Protein AF-A0A5B0BQ24-F1 (afdb_monomer_lite)

Structure (mmCIF, N/CA/C/O backbone):
data_AF-A0A5B0BQ24-F1
#
_entry.id   AF-A0A5B0BQ24-F1
#
loop_
_atom_site.group_PDB
_atom_site.id
_atom_site.type_symbol
_atom_site.label_atom_id
_atom_site.label_alt_id
_atom_site.label_comp_id
_atom_site.label_asym_id
_atom_site.label_entity_id
_atom_site.label_seq_id
_atom_site.pdbx_PDB_ins_code
_atom_site.Cartn_x
_atom_site.Cartn_y
_atom_site.Cartn_z
_atom_site.occupancy
_atom_site.B_iso_or_equiv
_atom_site.auth_seq_id
_atom_site.auth_comp_id
_atom_site.auth_asym_id
_atom_site.auth_atom_id
_atom_site.pdbx_PDB_model_num
ATOM 1 N N . MET A 1 1 ? -37.126 8.642 22.929 1.00 37.88 1 MET A N 1
ATOM 2 C CA . MET A 1 1 ? -36.556 8.199 21.641 1.00 37.88 1 MET A CA 1
ATOM 3 C C . MET A 1 1 ? -35.131 8.712 21.628 1.00 37.88 1 MET A C 1
ATOM 5 O O . MET A 1 1 ? -34.945 9.919 21.590 1.00 37.88 1 MET A O 1
ATOM 9 N N . GLY A 1 2 ? -34.165 7.828 21.881 1.00 39.22 2 GLY A N 1
ATOM 10 C CA . GLY A 1 2 ? -32.752 8.197 21.948 1.00 39.22 2 GLY A CA 1
ATOM 11 C C . GLY A 1 2 ? -32.224 8.399 20.538 1.00 39.22 2 GLY A C 1
ATOM 12 O O . GLY A 1 2 ? -32.405 7.524 19.696 1.00 39.22 2 GLY A O 1
ATOM 13 N N . CYS A 1 3 ? -31.636 9.562 20.278 1.00 41.31 3 CYS A N 1
ATOM 14 C CA . CYS A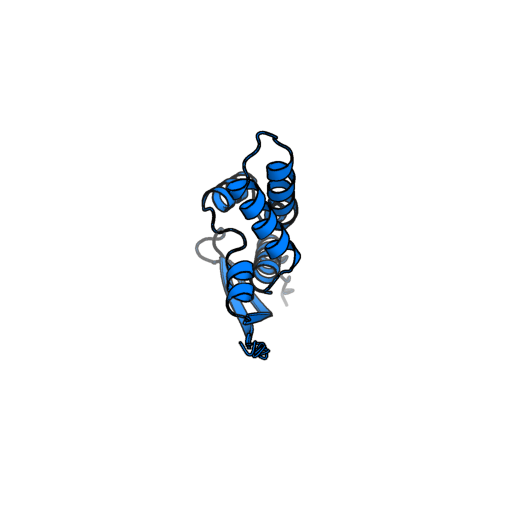 1 3 ? -30.909 9.820 19.049 1.00 41.31 3 CYS A CA 1
ATOM 15 C C . CYS A 1 3 ? -29.769 8.803 18.942 1.00 41.31 3 CYS A C 1
ATOM 17 O O . CYS A 1 3 ? -28.880 8.789 19.793 1.00 41.31 3 CYS A O 1
ATOM 19 N N . THR A 1 4 ? -29.809 7.953 17.918 1.00 47.97 4 THR A N 1
ATOM 20 C CA . THR A 1 4 ? -28.661 7.157 17.490 1.00 47.97 4 THR A CA 1
ATOM 21 C C . THR A 1 4 ? -27.622 8.146 16.981 1.00 47.97 4 THR A C 1
ATOM 23 O O . THR A 1 4 ? -27.706 8.631 15.857 1.00 47.97 4 THR A O 1
ATOM 26 N N . GLN A 1 5 ? -26.713 8.549 17.859 1.00 38.94 5 GLN A N 1
ATOM 27 C CA . GLN A 1 5 ? -25.536 9.299 17.469 1.00 38.94 5 GLN A CA 1
ATOM 28 C C . GLN A 1 5 ? -24.674 8.297 16.695 1.00 38.94 5 GLN A C 1
ATOM 30 O O . GLN A 1 5 ? -24.204 7.328 17.287 1.00 38.94 5 GLN A O 1
ATOM 35 N N . GLU A 1 6 ? -24.564 8.451 15.372 1.00 48.03 6 GLU A N 1
ATOM 36 C CA . GLU A 1 6 ? -23.534 7.743 14.610 1.00 48.03 6 GLU A CA 1
ATOM 37 C C . GLU A 1 6 ? -22.201 8.049 15.298 1.00 48.03 6 GLU A C 1
ATOM 39 O O . GLU A 1 6 ? -21.832 9.218 15.456 1.00 48.03 6 GLU A O 1
ATOM 44 N N . GLU A 1 7 ? -21.546 7.013 15.828 1.00 51.12 7 GLU A N 1
ATOM 45 C CA . GLU A 1 7 ? -20.239 7.176 16.453 1.00 51.12 7 GLU A CA 1
ATOM 46 C C . GLU A 1 7 ? -19.293 7.801 15.420 1.00 51.12 7 GLU A C 1
ATOM 48 O O . GLU A 1 7 ? -19.314 7.393 14.254 1.00 51.12 7 GLU A O 1
ATOM 53 N N . PRO A 1 8 ? -18.489 8.811 15.800 1.00 50.91 8 PRO A N 1
ATOM 54 C CA . PRO A 1 8 ? -17.530 9.404 14.883 1.00 50.91 8 PRO A CA 1
ATOM 55 C C . PRO A 1 8 ? -16.640 8.294 14.326 1.00 50.91 8 PRO A C 1
ATOM 57 O O . PRO A 1 8 ? -15.968 7.599 15.088 1.00 50.91 8 PRO A O 1
ATOM 60 N N . GLN A 1 9 ? -16.674 8.120 13.004 1.00 60.12 9 GLN A N 1
ATOM 61 C CA . GLN A 1 9 ? -15.897 7.109 12.298 1.00 60.12 9 GLN A CA 1
ATOM 62 C C . GLN A 1 9 ? -14.425 7.219 12.729 1.00 60.12 9 GLN A C 1
ATOM 64 O O . GLN A 1 9 ? -13.816 8.289 12.645 1.00 60.12 9 GLN A O 1
ATOM 69 N N . ASP A 1 10 ? -13.878 6.129 13.277 1.00 80.00 10 ASP A N 1
ATOM 70 C CA . ASP A 1 10 ? -12.512 6.096 13.801 1.00 80.00 10 ASP A CA 1
ATOM 71 C C . ASP A 1 10 ? -11.530 6.440 12.668 1.00 80.00 10 ASP A C 1
ATOM 73 O O . ASP A 1 10 ? -11.498 5.771 11.637 1.00 80.00 10 ASP A O 1
ATOM 77 N N . LYS A 1 11 ? -10.701 7.475 12.848 1.00 86.62 11 LYS A N 1
ATOM 78 C CA . LYS A 1 11 ? -9.695 7.896 11.853 1.00 86.62 11 LYS A CA 1
ATOM 79 C C . LYS A 1 11 ? -8.749 6.760 11.448 1.00 86.62 11 LYS A C 1
ATOM 81 O O . LYS A 1 11 ? -8.211 6.771 10.343 1.00 86.62 11 LYS A O 1
ATOM 86 N N . ASN A 1 12 ? -8.542 5.771 12.317 1.00 90.00 12 ASN A N 1
ATOM 87 C CA . ASN A 1 12 ? -7.759 4.586 11.991 1.00 90.00 12 ASN A CA 1
ATOM 88 C C . ASN A 1 12 ? -8.459 3.701 10.952 1.00 90.00 12 ASN A C 1
ATOM 90 O O . ASN A 1 12 ? -7.775 3.112 10.122 1.00 90.00 12 ASN A O 1
ATOM 94 N N . ILE A 1 13 ? -9.796 3.633 10.949 1.00 93.25 13 ILE A N 1
ATOM 95 C CA . ILE A 1 13 ? -10.561 2.905 9.926 1.00 93.25 13 ILE A CA 1
ATOM 96 C C . ILE A 1 13 ? -10.300 3.520 8.552 1.00 93.25 13 ILE A C 1
ATOM 98 O O . ILE A 1 13 ? -9.966 2.796 7.616 1.00 93.25 13 ILE A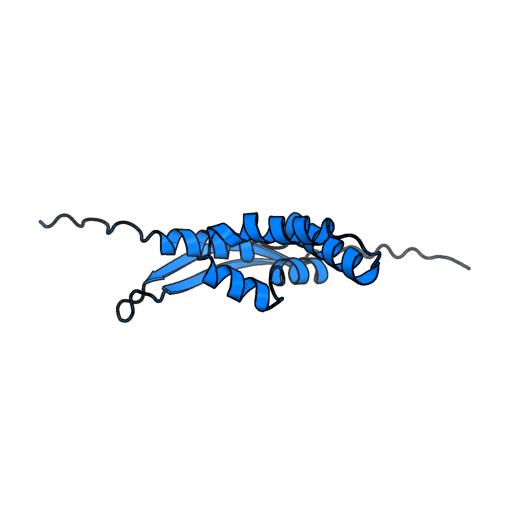 O 1
ATOM 102 N N . GLU A 1 14 ? -10.384 4.847 8.439 1.00 93.06 14 GLU A N 1
ATOM 103 C CA . GLU A 1 14 ? -10.116 5.555 7.182 1.00 93.06 14 GLU A CA 1
ATOM 104 C C . GLU A 1 14 ? -8.673 5.332 6.705 1.00 93.06 14 GLU A C 1
ATOM 106 O O . GLU A 1 14 ? -8.445 5.045 5.529 1.00 93.06 14 GLU A O 1
ATOM 111 N N . LEU A 1 15 ? -7.699 5.392 7.621 1.00 94.38 15 LEU A N 1
ATOM 112 C CA . LEU A 1 15 ? -6.291 5.125 7.313 1.00 94.38 15 LEU A CA 1
ATOM 113 C C . LEU A 1 15 ? -6.061 3.684 6.841 1.00 94.38 15 LEU A C 1
ATOM 115 O O . LEU A 1 15 ? -5.365 3.476 5.848 1.00 94.38 15 LEU A O 1
ATOM 119 N N . ILE A 1 16 ? -6.666 2.693 7.506 1.00 95.00 16 ILE A N 1
ATOM 120 C CA . ILE A 1 16 ? -6.586 1.279 7.111 1.00 95.00 16 ILE A CA 1
ATOM 121 C C . ILE A 1 16 ? -7.212 1.080 5.728 1.00 95.00 16 ILE A C 1
ATOM 123 O O . ILE A 1 16 ? -6.610 0.433 4.872 1.00 95.00 16 ILE A O 1
ATOM 127 N N . GLN A 1 17 ? -8.391 1.656 5.479 1.00 96.19 17 GLN A N 1
ATOM 128 C CA . GLN A 1 17 ? -9.054 1.580 4.177 1.00 96.19 17 GLN A CA 1
ATOM 129 C C . GLN A 1 17 ? -8.204 2.216 3.073 1.00 96.19 17 GLN A C 1
ATOM 131 O O . GLN A 1 17 ? -8.058 1.623 2.005 1.00 96.19 17 GLN A O 1
ATOM 136 N N . ALA A 1 18 ? -7.618 3.389 3.322 1.00 95.62 18 ALA A N 1
ATOM 137 C CA . ALA A 1 18 ? -6.759 4.068 2.360 1.00 95.62 18 ALA A CA 1
ATOM 138 C C . ALA A 1 18 ? -5.491 3.255 2.052 1.00 95.62 18 ALA A C 1
ATOM 140 O O . ALA A 1 18 ? -5.184 3.034 0.879 1.00 95.62 18 ALA A O 1
ATOM 141 N N . PHE A 1 19 ? -4.819 2.733 3.084 1.00 94.88 19 PHE A N 1
ATOM 142 C CA . PHE A 1 19 ? -3.644 1.877 2.930 1.00 94.88 19 PHE A CA 1
ATOM 143 C C . PHE A 1 19 ? -3.959 0.608 2.131 1.00 94.88 19 PHE A C 1
ATOM 145 O O . PHE A 1 19 ? -3.303 0.331 1.130 1.00 94.88 19 PHE A O 1
ATOM 152 N N . LEU A 1 20 ? -4.996 -0.140 2.524 1.00 96.06 20 LEU A N 1
ATOM 153 C CA . LEU A 1 20 ? -5.397 -1.369 1.834 1.00 96.06 20 LEU A CA 1
ATOM 154 C C . LEU A 1 20 ? -5.820 -1.089 0.390 1.00 96.06 20 LEU A C 1
ATOM 156 O O . LEU A 1 20 ? -5.518 -1.875 -0.503 1.00 96.06 20 LEU A O 1
ATOM 160 N N . LYS A 1 21 ? -6.496 0.037 0.135 1.00 95.88 21 LYS A N 1
ATOM 161 C CA . LYS A 1 21 ? -6.870 0.437 -1.221 1.00 95.88 21 LYS A CA 1
ATOM 162 C C . LYS A 1 21 ? -5.641 0.750 -2.068 1.00 95.88 21 LYS A C 1
ATOM 164 O O . LYS A 1 21 ? -5.629 0.376 -3.234 1.00 95.88 21 LYS A O 1
ATOM 169 N N . TYR A 1 22 ? -4.639 1.428 -1.522 1.00 94.25 22 TYR A N 1
ATOM 170 C CA . TYR A 1 22 ? -3.391 1.682 -2.235 1.00 94.25 22 TYR A CA 1
ATOM 171 C C . TYR A 1 22 ? -2.655 0.367 -2.537 1.00 94.25 22 TYR A C 1
ATOM 173 O O . TYR A 1 22 ? -2.401 0.061 -3.699 1.00 94.25 22 TYR A O 1
ATOM 181 N N . GLU A 1 23 ? -2.421 -0.450 -1.509 1.00 93.50 23 GLU A N 1
ATOM 182 C CA . GLU A 1 23 ? -1.592 -1.658 -1.590 1.00 93.50 23 GLU A CA 1
ATOM 183 C C . GLU A 1 23 ? -2.215 -2.761 -2.465 1.00 93.50 23 GLU A C 1
ATOM 185 O O . GLU A 1 23 ? -1.510 -3.485 -3.164 1.00 93.50 23 GLU A O 1
ATOM 190 N N . LEU A 1 24 ? -3.547 -2.902 -2.446 1.00 95.38 24 LEU A N 1
ATOM 191 C CA . LEU A 1 24 ? -4.258 -3.994 -3.124 1.00 95.38 24 LEU A CA 1
ATOM 192 C C . LEU A 1 24 ? -4.821 -3.603 -4.499 1.00 95.38 24 LEU A C 1
ATOM 194 O O . LEU A 1 24 ? -5.354 -4.465 -5.202 1.00 95.38 24 LEU A O 1
ATOM 198 N N . ASN A 1 25 ? -4.701 -2.339 -4.918 1.00 96.19 25 ASN A N 1
ATOM 199 C CA . ASN A 1 25 ? -4.925 -1.932 -6.308 1.00 96.19 25 ASN A CA 1
ATOM 200 C C . ASN A 1 25 ? -3.609 -2.046 -7.078 1.00 96.19 25 ASN A C 1
ATOM 202 O O . ASN A 1 25 ? -2.765 -1.150 -7.049 1.00 96.19 25 ASN A O 1
ATOM 206 N N . THR A 1 26 ? -3.422 -3.168 -7.766 1.00 96.19 26 THR A N 1
ATOM 207 C CA . THR A 1 26 ? -2.146 -3.517 -8.394 1.00 96.19 26 THR A CA 1
ATOM 208 C C . THR A 1 26 ? -2.328 -3.854 -9.875 1.00 96.19 26 THR A C 1
ATOM 210 O O . THR A 1 26 ? -3.421 -4.256 -10.275 1.00 96.19 26 THR A O 1
ATOM 213 N N . PRO A 1 27 ? -1.294 -3.708 -10.719 1.00 96.00 27 PRO A N 1
ATOM 214 C CA . PRO A 1 27 ? 0.006 -3.099 -10.440 1.00 96.00 27 PRO A CA 1
ATOM 215 C C . PRO A 1 27 ? -0.072 -1.567 -10.326 1.00 96.00 27 PRO A C 1
ATOM 217 O O . PRO A 1 27 ? -0.860 -0.928 -11.021 1.00 96.00 27 PRO A O 1
ATOM 220 N N . ASN A 1 28 ? 0.791 -0.970 -9.496 1.00 95.00 28 ASN A N 1
ATOM 221 C CA . ASN A 1 28 ? 1.027 0.476 -9.481 1.00 95.00 28 ASN A CA 1
ATOM 222 C C . ASN A 1 28 ? 2.322 0.769 -10.254 1.00 95.00 28 ASN A C 1
ATOM 224 O O . ASN A 1 28 ? 3.380 0.241 -9.918 1.00 95.00 28 ASN A O 1
ATOM 228 N N . LYS A 1 29 ? 2.233 1.592 -11.307 1.00 92.88 29 LYS A N 1
ATOM 229 C CA . LYS A 1 29 ? 3.370 1.884 -12.195 1.00 92.88 29 LYS A CA 1
ATOM 230 C C . LYS A 1 29 ? 4.508 2.615 -11.488 1.00 92.88 29 LYS A C 1
ATOM 232 O O . LYS A 1 29 ? 5.659 2.297 -11.753 1.00 92.88 29 LYS A O 1
ATOM 237 N N . GLU A 1 30 ? 4.189 3.553 -10.603 1.00 92.25 30 GLU A N 1
ATOM 238 C CA . GLU A 1 30 ? 5.190 4.314 -9.852 1.00 92.25 30 GLU A CA 1
ATOM 239 C C . GLU A 1 30 ? 5.920 3.405 -8.858 1.00 92.25 30 GLU A C 1
ATOM 241 O O . GLU A 1 30 ? 7.137 3.477 -8.749 1.00 92.25 30 GLU A O 1
ATOM 246 N N . ALA A 1 31 ? 5.201 2.475 -8.216 1.00 92.00 31 ALA A N 1
ATOM 247 C CA . ALA A 1 31 ? 5.799 1.479 -7.326 1.00 92.00 31 ALA A CA 1
ATOM 248 C C . ALA A 1 31 ? 6.782 0.569 -8.076 1.00 92.00 31 ALA A C 1
ATOM 250 O O . ALA A 1 31 ? 7.880 0.292 -7.602 1.00 92.00 31 ALA A O 1
ATOM 251 N N . ILE A 1 32 ? 6.397 0.121 -9.272 1.00 92.06 32 ILE A N 1
ATOM 252 C CA . ILE A 1 32 ? 7.249 -0.723 -10.121 1.00 92.06 32 ILE A CA 1
ATOM 253 C C . ILE A 1 32 ? 8.477 0.045 -10.593 1.00 92.06 32 ILE A C 1
ATOM 255 O O . ILE A 1 32 ? 9.576 -0.500 -10.579 1.00 92.06 32 ILE A O 1
ATOM 259 N N . GLN A 1 33 ? 8.298 1.301 -11.001 1.00 90.44 33 GLN A N 1
ATOM 260 C CA . GLN A 1 33 ? 9.399 2.156 -11.417 1.00 90.44 33 GLN A CA 1
ATOM 261 C C . GLN A 1 33 ? 10.391 2.362 -10.267 1.00 90.44 33 GLN A C 1
ATOM 263 O O . GLN A 1 33 ? 11.565 2.049 -10.437 1.00 90.44 33 GLN A O 1
ATOM 268 N N . ALA A 1 34 ? 9.911 2.763 -9.086 1.00 88.75 34 ALA A N 1
ATOM 269 C CA . ALA A 1 34 ? 10.750 2.961 -7.906 1.00 88.75 34 ALA A CA 1
ATOM 270 C C . ALA A 1 34 ? 11.544 1.693 -7.542 1.00 88.75 34 ALA A C 1
ATOM 272 O O . ALA A 1 34 ? 12.732 1.771 -7.231 1.00 88.75 34 ALA A O 1
ATOM 273 N N . GLN A 1 35 ? 10.914 0.515 -7.624 1.00 87.38 35 GLN A N 1
ATOM 274 C CA . GLN A 1 35 ? 11.588 -0.759 -7.372 1.00 87.38 35 GLN A CA 1
ATOM 275 C C . GLN A 1 35 ? 12.655 -1.085 -8.429 1.00 87.38 35 GLN A C 1
ATOM 277 O O . GLN A 1 35 ? 13.756 -1.503 -8.071 1.00 87.38 35 GLN A O 1
ATOM 282 N N . ASN A 1 36 ? 12.333 -0.944 -9.717 1.00 86.12 36 ASN A N 1
ATOM 283 C CA . ASN A 1 36 ? 13.260 -1.256 -10.807 1.00 86.12 36 ASN A CA 1
ATOM 284 C C . ASN A 1 36 ? 14.496 -0.361 -10.747 1.00 86.12 36 ASN A C 1
ATOM 286 O O . ASN A 1 36 ? 15.614 -0.859 -10.806 1.00 86.12 36 ASN A O 1
ATOM 290 N N . GLU A 1 37 ? 14.296 0.941 -10.560 1.00 84.19 37 GLU A N 1
ATOM 291 C CA . GLU A 1 37 ? 15.398 1.890 -10.453 1.00 84.19 37 GLU A CA 1
ATOM 292 C C . GLU A 1 37 ? 16.257 1.611 -9.197 1.00 84.19 37 GLU A C 1
ATOM 294 O O . GLU A 1 37 ? 17.484 1.709 -9.243 1.00 84.19 37 GLU A O 1
ATOM 299 N N . TRP A 1 38 ? 15.647 1.169 -8.085 1.00 84.19 38 TRP A N 1
ATOM 300 C CA . TRP A 1 38 ? 16.385 0.722 -6.893 1.00 84.19 38 TRP A CA 1
ATOM 301 C C . TRP A 1 38 ? 17.232 -0.526 -7.160 1.00 84.19 38 TRP A C 1
ATOM 303 O O . TRP A 1 38 ? 18.388 -0.580 -6.732 1.00 84.19 38 TRP A O 1
ATOM 313 N N . TYR A 1 39 ? 16.699 -1.506 -7.895 1.00 81.69 39 TYR A N 1
ATOM 314 C CA . TYR A 1 39 ? 17.467 -2.679 -8.317 1.00 81.69 39 TYR A CA 1
ATOM 315 C C . TYR A 1 39 ? 18.618 -2.303 -9.253 1.00 81.69 39 TYR A C 1
ATOM 317 O O . TYR A 1 39 ? 19.743 -2.730 -9.006 1.00 81.69 39 TYR A O 1
ATOM 325 N N . GLU A 1 40 ? 18.378 -1.465 -10.264 1.00 80.94 40 GLU A N 1
ATOM 326 C CA . GLU A 1 40 ? 19.421 -0.977 -11.177 1.00 80.94 40 GLU A CA 1
ATOM 327 C C . GLU A 1 40 ? 20.543 -0.251 -10.419 1.00 80.94 40 GLU A C 1
ATOM 329 O O . GLU A 1 40 ? 21.727 -0.458 -10.697 1.00 80.94 40 GLU A O 1
ATOM 334 N N . TRP A 1 41 ? 20.194 0.551 -9.407 1.00 76.94 41 TRP A N 1
ATOM 335 C CA . TRP A 1 41 ? 21.173 1.214 -8.546 1.00 76.94 41 TRP A CA 1
ATOM 336 C C . TRP A 1 41 ? 22.007 0.224 -7.716 1.00 76.94 41 TRP A C 1
ATOM 338 O O . TRP A 1 41 ? 23.223 0.403 -7.588 1.00 76.94 41 TRP A O 1
ATOM 348 N N . ILE A 1 42 ? 21.385 -0.829 -7.169 1.00 77.62 42 ILE A N 1
ATOM 349 C CA . ILE A 1 42 ? 22.098 -1.884 -6.430 1.00 77.62 42 ILE A CA 1
ATOM 350 C C . ILE A 1 42 ? 23.002 -2.697 -7.353 1.00 77.62 42 ILE A C 1
ATOM 352 O O . ILE A 1 42 ? 24.141 -2.973 -6.985 1.00 77.62 42 ILE A O 1
ATOM 356 N N . GLU A 1 43 ? 22.518 -3.096 -8.526 1.00 75.56 43 GLU A N 1
ATOM 357 C CA . GLU A 1 43 ? 23.274 -3.934 -9.460 1.00 75.56 43 GLU A CA 1
ATOM 358 C C . GLU A 1 43 ? 24.428 -3.166 -10.123 1.00 75.56 43 GLU A C 1
ATOM 360 O O . GLU A 1 43 ? 25.470 -3.749 -10.421 1.00 75.56 43 GLU A O 1
ATOM 365 N N . GLY A 1 44 ? 24.284 -1.850 -10.308 1.00 68.75 44 GLY A N 1
ATOM 366 C CA . GLY A 1 44 ? 25.258 -1.000 -10.994 1.00 68.75 44 GLY A CA 1
ATOM 367 C C . GLY A 1 44 ? 26.360 -0.357 -10.137 1.00 68.75 44 GLY A C 1
ATOM 368 O O . GLY A 1 44 ? 27.142 0.408 -10.695 1.00 68.75 44 GLY A O 1
ATOM 369 N N . GLN A 1 45 ? 26.425 -0.592 -8.816 1.00 62.66 45 GLN A N 1
ATOM 370 C CA . GLN A 1 45 ? 27.122 0.265 -7.829 1.00 62.66 45 GLN A CA 1
ATOM 371 C C . GLN A 1 45 ? 28.352 1.073 -8.322 1.00 62.66 45 GLN A C 1
ATOM 373 O O . GLN A 1 45 ? 29.487 0.594 -8.328 1.00 62.66 45 GLN A O 1
ATOM 378 N N . GLN A 1 46 ? 28.153 2.377 -8.558 1.00 50.19 46 GLN A N 1
ATOM 379 C CA . GLN A 1 46 ? 29.189 3.413 -8.435 1.00 50.19 46 GLN A CA 1
ATOM 380 C C . GLN A 1 46 ? 28.759 4.489 -7.417 1.00 50.19 46 GLN A C 1
ATOM 382 O O . GLN A 1 46 ? 28.181 5.519 -7.750 1.00 50.19 46 GLN A O 1
ATOM 387 N N . GLY A 1 47 ? 29.069 4.247 -6.140 1.00 47.06 47 GLY A N 1
ATOM 388 C CA . GLY A 1 47 ? 29.689 5.239 -5.245 1.00 47.06 47 GLY A CA 1
ATOM 389 C C . GLY A 1 47 ? 29.022 6.591 -4.949 1.00 47.06 47 GLY A C 1
ATOM 390 O O . GLY A 1 47 ? 29.702 7.448 -4.394 1.00 47.06 47 GLY A O 1
ATOM 391 N N . SER A 1 48 ? 27.744 6.823 -5.252 1.00 46.09 48 SER A N 1
ATOM 392 C CA . SER A 1 48 ? 27.111 8.126 -4.999 1.00 46.09 48 SER A CA 1
ATOM 393 C C . SER A 1 48 ? 25.760 7.962 -4.302 1.00 46.09 48 SER A C 1
ATOM 395 O O . SER A 1 48 ? 24.905 7.199 -4.737 1.00 46.09 48 SER A O 1
ATOM 397 N N . ILE A 1 49 ? 25.556 8.740 -3.238 1.00 51.28 49 ILE A N 1
ATOM 398 C CA . ILE A 1 49 ? 24.420 8.747 -2.302 1.00 51.28 49 ILE A CA 1
ATOM 399 C C . ILE A 1 49 ? 23.184 9.608 -2.766 1.00 51.28 49 ILE A C 1
ATOM 401 O O . ILE A 1 49 ? 22.536 10.209 -1.905 1.00 51.28 49 ILE A O 1
ATOM 405 N N . PRO A 1 50 ? 22.791 9.758 -4.063 1.00 53.66 50 PRO A N 1
ATOM 406 C CA . PRO A 1 50 ? 21.489 10.368 -4.395 1.00 53.66 50 PRO A CA 1
ATOM 407 C C . PRO A 1 50 ? 20.312 9.384 -4.469 1.00 53.66 50 PRO A C 1
ATOM 409 O O . PRO A 1 50 ? 19.262 9.685 -3.918 1.00 53.66 50 PRO A O 1
ATOM 412 N N . PHE A 1 51 ? 20.467 8.219 -5.110 1.00 55.28 51 PHE A N 1
ATOM 413 C CA . PHE A 1 51 ? 19.316 7.429 -5.578 1.00 55.28 51 PHE A CA 1
ATOM 414 C C . PHE A 1 51 ? 18.524 6.737 -4.455 1.00 55.28 51 PHE A C 1
ATOM 416 O O . PHE A 1 51 ? 17.296 6.686 -4.488 1.00 55.28 51 PHE A O 1
ATOM 423 N N . SER A 1 52 ? 19.200 6.296 -3.386 1.00 63.78 52 SER A N 1
ATOM 424 C CA . SER A 1 52 ? 18.501 5.770 -2.205 1.00 63.78 52 SER A CA 1
ATOM 425 C C . SER A 1 52 ? 17.507 6.788 -1.637 1.00 63.78 52 SER A C 1
ATOM 427 O O . SER A 1 52 ? 16.467 6.391 -1.134 1.00 63.78 52 SER A O 1
ATOM 429 N N . LYS A 1 53 ? 17.780 8.099 -1.766 1.00 71.56 53 LYS A N 1
ATOM 430 C CA . LYS A 1 53 ? 16.871 9.145 -1.282 1.00 71.56 53 LYS A CA 1
ATOM 431 C C . LYS A 1 53 ? 15.591 9.235 -2.100 1.00 71.56 53 LYS A C 1
ATOM 433 O O . LYS A 1 53 ? 14.581 9.608 -1.527 1.00 71.56 53 LYS A O 1
ATOM 438 N N . GLU A 1 54 ? 15.625 8.929 -3.394 1.00 81.88 54 GLU A N 1
ATOM 439 C CA . GLU A 1 54 ? 14.444 8.974 -4.267 1.00 81.88 54 GLU A CA 1
ATOM 440 C C . GLU A 1 54 ? 13.524 7.786 -3.979 1.00 81.88 54 GLU A C 1
ATOM 442 O O . GLU A 1 54 ? 12.329 7.976 -3.762 1.00 81.88 54 GLU A O 1
ATOM 447 N N . TYR A 1 55 ? 14.094 6.586 -3.837 1.00 86.19 55 TYR A N 1
ATOM 448 C CA . TYR A 1 55 ? 13.359 5.409 -3.371 1.00 86.19 55 TYR A CA 1
ATOM 449 C C . TYR A 1 55 ? 12.811 5.600 -1.946 1.00 86.19 55 TYR A C 1
ATOM 451 O O . TYR A 1 55 ? 11.623 5.398 -1.698 1.00 86.19 55 TYR A O 1
ATOM 459 N N . ASP A 1 56 ? 13.643 6.067 -1.010 1.00 88.12 56 ASP A N 1
ATOM 460 C CA . ASP A 1 56 ? 13.225 6.325 0.370 1.00 88.12 56 ASP A CA 1
ATOM 461 C C . ASP A 1 56 ? 12.152 7.423 0.447 1.00 88.12 56 ASP A C 1
ATOM 463 O O . ASP A 1 56 ? 11.232 7.314 1.261 1.00 88.12 56 ASP A O 1
ATOM 467 N N . ALA A 1 57 ? 12.244 8.464 -0.391 1.00 90.19 57 ALA A N 1
ATOM 468 C CA . ALA A 1 57 ? 11.229 9.509 -0.509 1.00 90.19 57 ALA A CA 1
ATOM 469 C C . ALA A 1 57 ? 9.925 8.947 -1.074 1.00 90.19 57 ALA A C 1
ATOM 471 O O . ALA A 1 57 ? 8.876 9.180 -0.482 1.00 90.19 57 ALA A O 1
ATOM 472 N N . TYR A 1 58 ? 9.983 8.131 -2.131 1.00 91.69 58 TYR A N 1
ATOM 473 C CA . TYR A 1 58 ? 8.804 7.460 -2.673 1.00 91.69 58 TYR A CA 1
ATOM 474 C C . TYR A 1 58 ? 8.089 6.638 -1.596 1.00 91.69 58 TYR A C 1
ATOM 476 O O . TYR A 1 58 ? 6.884 6.803 -1.384 1.00 91.69 58 TYR A O 1
ATOM 484 N N . LEU A 1 59 ? 8.830 5.795 -0.867 1.00 92.44 59 LEU A N 1
AT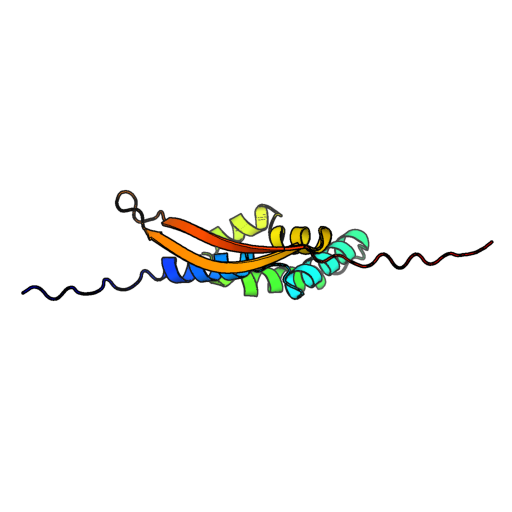OM 485 C CA . LEU A 1 59 ? 8.274 5.008 0.230 1.00 92.44 59 LEU A CA 1
ATOM 486 C C . LEU A 1 59 ? 7.716 5.907 1.337 1.00 92.44 59 LEU A C 1
ATOM 488 O O . LEU A 1 59 ? 6.636 5.643 1.868 1.00 92.44 59 LEU A O 1
ATOM 492 N N . LYS A 1 60 ? 8.419 6.986 1.688 1.00 93.62 60 LYS A N 1
ATOM 493 C CA . LYS A 1 60 ? 7.997 7.890 2.757 1.00 93.62 60 LYS A CA 1
ATOM 494 C C . LYS A 1 60 ? 6.724 8.646 2.393 1.00 93.62 60 LYS A C 1
ATOM 496 O O . LYS A 1 60 ? 5.853 8.763 3.251 1.00 93.62 60 LYS A O 1
ATOM 501 N N . ASP A 1 61 ? 6.606 9.112 1.161 1.00 94.31 61 ASP A N 1
ATOM 502 C CA . ASP A 1 61 ? 5.470 9.899 0.692 1.00 94.31 61 ASP A CA 1
ATOM 503 C C . ASP A 1 61 ? 4.235 9.020 0.477 1.00 94.31 61 ASP A C 1
ATOM 505 O O . ASP A 1 61 ? 3.126 9.418 0.833 1.00 94.31 61 ASP A O 1
ATOM 509 N N . ASN A 1 62 ? 4.423 7.793 -0.025 1.00 93.62 62 ASN A N 1
ATOM 510 C CA . ASN A 1 62 ? 3.313 6.888 -0.321 1.00 93.62 62 ASN A CA 1
ATOM 511 C C . ASN A 1 62 ? 2.876 6.044 0.876 1.00 93.62 62 ASN A C 1
ATOM 513 O O . ASN A 1 62 ? 1.686 5.812 1.034 1.00 93.62 62 ASN A O 1
ATOM 517 N N . TYR A 1 63 ? 3.796 5.594 1.734 1.00 93.25 63 TYR A N 1
ATOM 518 C CA . TYR A 1 63 ? 3.459 4.743 2.881 1.00 93.25 63 TYR A CA 1
ATOM 519 C C . TYR A 1 63 ? 3.485 5.494 4.207 1.00 93.25 63 TYR A C 1
ATOM 521 O O . TYR A 1 63 ? 2.713 5.176 5.108 1.00 93.25 63 TYR A O 1
ATOM 529 N N . GLY A 1 64 ? 4.350 6.498 4.356 1.00 94.00 64 GLY A N 1
ATOM 530 C CA . GLY A 1 64 ? 4.519 7.235 5.609 1.00 94.00 64 GLY A CA 1
ATOM 531 C C . GLY A 1 64 ? 3.230 7.805 6.215 1.00 94.00 64 GLY A C 1
ATOM 532 O O . GLY A 1 64 ? 3.101 7.711 7.435 1.00 94.00 64 GLY A O 1
ATOM 533 N N . PRO A 1 65 ? 2.269 8.341 5.436 1.00 94.94 65 PRO A N 1
ATOM 534 C CA . PRO A 1 65 ? 1.008 8.853 5.978 1.00 94.94 65 PRO A CA 1
ATOM 535 C C . PRO A 1 65 ? 0.138 7.807 6.691 1.00 94.94 65 PRO A C 1
ATOM 537 O O . PRO A 1 65 ? -0.685 8.178 7.525 1.00 94.94 65 PRO A O 1
ATOM 540 N N . TYR A 1 66 ? 0.316 6.514 6.399 1.00 93.62 66 TYR A N 1
ATOM 541 C CA . TYR A 1 66 ? -0.504 5.435 6.966 1.00 93.62 66 TYR A CA 1
ATOM 542 C C . TYR A 1 66 ? 0.044 4.854 8.271 1.00 93.62 66 TYR A C 1
ATOM 544 O O . TYR A 1 66 ? -0.630 4.060 8.926 1.00 93.62 66 TYR A O 1
ATOM 552 N N . PHE A 1 67 ? 1.265 5.220 8.664 1.00 91.75 67 PHE A N 1
ATOM 553 C CA . PHE A 1 67 ? 1.941 4.625 9.811 1.00 91.75 67 PHE A CA 1
ATOM 554 C C . PHE A 1 67 ? 2.492 5.694 10.754 1.00 91.75 67 PHE A C 1
ATOM 556 O O . PHE A 1 67 ? 2.932 6.767 10.348 1.00 91.75 67 PHE A O 1
ATOM 563 N N . SER A 1 68 ? 2.572 5.357 12.042 1.00 92.56 68 SER A N 1
ATOM 564 C CA . SER A 1 68 ? 3.456 6.083 12.955 1.00 92.56 68 SER A CA 1
ATOM 565 C C . SER A 1 68 ? 4.911 5.962 12.490 1.00 92.56 68 SER A C 1
ATOM 567 O O . SER A 1 68 ? 5.268 5.021 11.781 1.00 92.56 68 SER A O 1
ATOM 569 N N . GLU A 1 69 ? 5.794 6.862 12.927 1.00 94.12 69 GLU A N 1
ATOM 570 C CA . GLU A 1 69 ? 7.210 6.800 12.537 1.00 94.12 69 GLU A CA 1
ATOM 571 C C . GLU A 1 69 ? 7.851 5.441 12.879 1.00 94.12 69 GLU A C 1
ATOM 573 O O . GLU A 1 69 ? 8.590 4.870 12.075 1.00 94.12 69 GLU A O 1
ATOM 578 N N . SER A 1 70 ? 7.531 4.883 14.050 1.00 93.38 70 SER A N 1
ATOM 579 C CA . SER A 1 70 ? 8.016 3.563 14.465 1.00 93.38 70 SER A CA 1
ATOM 580 C C . SER A 1 70 ? 7.362 2.420 13.682 1.00 93.38 70 SER A C 1
ATOM 582 O O . SER A 1 70 ? 8.031 1.427 13.397 1.00 93.38 70 SER A O 1
ATOM 584 N N . GLY A 1 71 ? 6.088 2.555 13.301 1.00 91.19 71 GLY A N 1
ATOM 585 C CA . GLY A 1 71 ? 5.391 1.612 12.425 1.00 91.19 71 GLY A CA 1
ATOM 586 C C . GLY A 1 71 ? 5.998 1.582 11.023 1.00 91.19 71 GLY A C 1
ATOM 587 O O . GLY A 1 71 ? 6.323 0.509 10.522 1.00 91.19 71 GLY A O 1
ATOM 588 N N . TYR A 1 72 ? 6.256 2.755 10.446 1.00 92.69 72 TYR A N 1
ATOM 589 C CA . TYR A 1 72 ? 6.901 2.907 9.146 1.00 92.69 72 TYR A CA 1
ATOM 590 C C . TYR A 1 72 ? 8.305 2.292 9.141 1.00 92.69 72 TYR A C 1
ATOM 592 O O . TYR A 1 72 ? 8.614 1.477 8.278 1.00 92.69 72 TYR A O 1
ATOM 600 N N . LYS A 1 73 ? 9.132 2.586 10.157 1.00 91.75 73 LYS A N 1
ATOM 601 C CA . LYS A 1 73 ? 10.471 1.982 10.302 1.00 91.75 73 LYS A CA 1
ATOM 602 C C . LYS A 1 73 ? 10.422 0.450 10.350 1.00 91.75 73 LYS A C 1
ATOM 604 O O . LYS A 1 73 ? 11.271 -0.205 9.753 1.00 91.75 73 LYS A O 1
ATOM 609 N N . LYS A 1 74 ? 9.422 -0.126 11.029 1.00 90.62 74 LYS A N 1
ATOM 610 C CA . LYS A 1 74 ? 9.205 -1.584 11.070 1.00 90.62 74 LYS A CA 1
ATOM 611 C C . LYS A 1 74 ? 8.709 -2.157 9.743 1.00 90.62 74 LYS A C 1
ATOM 613 O O . LYS A 1 74 ? 8.987 -3.319 9.461 1.00 90.62 74 LYS A O 1
ATOM 618 N N . LEU A 1 75 ? 7.942 -1.391 8.968 1.00 88.31 75 LEU A N 1
ATOM 619 C CA . LEU A 1 75 ? 7.477 -1.804 7.646 1.00 88.31 75 LEU A CA 1
ATOM 620 C C . LEU A 1 75 ? 8.659 -1.904 6.678 1.00 88.31 75 LEU A C 1
ATOM 622 O O . LEU A 1 75 ? 8.903 -2.972 6.120 1.00 88.31 75 LEU A O 1
ATOM 626 N N . ILE A 1 76 ? 9.434 -0.824 6.541 1.00 89.06 76 ILE A N 1
ATOM 627 C CA . ILE A 1 76 ? 10.563 -0.771 5.601 1.00 89.06 76 ILE A CA 1
ATOM 628 C C . ILE A 1 76 ? 11.659 -1.785 5.956 1.00 89.06 76 ILE A C 1
ATOM 630 O O . ILE A 1 76 ? 12.270 -2.365 5.065 1.00 89.06 76 ILE A O 1
ATOM 634 N N . SER A 1 77 ? 11.860 -2.095 7.246 1.00 85.81 77 SER A N 1
ATOM 635 C CA . SER A 1 77 ? 12.872 -3.072 7.672 1.00 85.81 77 SER A CA 1
ATOM 636 C C . SER A 1 77 ? 12.567 -4.511 7.245 1.00 85.81 77 SER A C 1
ATOM 638 O O . SER A 1 77 ? 13.442 -5.366 7.340 1.00 85.81 77 SER A O 1
ATOM 640 N N . ARG A 1 78 ? 11.329 -4.814 6.826 1.00 81.50 78 ARG A N 1
ATOM 641 C CA . ARG A 1 78 ? 10.948 -6.153 6.344 1.00 81.50 78 ARG A CA 1
ATOM 642 C C . ARG A 1 78 ? 11.342 -6.401 4.891 1.00 81.50 78 ARG A C 1
ATOM 644 O O . ARG A 1 78 ? 11.274 -7.547 4.466 1.00 81.50 78 ARG A O 1
ATOM 651 N N . ASN A 1 79 ? 11.735 -5.363 4.149 1.00 72.19 79 ASN A N 1
ATOM 652 C CA . ASN A 1 79 ? 12.137 -5.446 2.742 1.00 72.19 79 ASN A CA 1
ATOM 653 C C . ASN A 1 79 ? 11.135 -6.204 1.839 1.00 72.19 79 ASN A C 1
ATOM 655 O O . ASN A 1 79 ? 11.521 -6.933 0.932 1.00 72.19 79 ASN A O 1
ATOM 659 N N . GLN A 1 80 ? 9.841 -6.068 2.135 1.00 78.81 80 GLN A N 1
ATOM 660 C CA . GLN A 1 80 ? 8.723 -6.651 1.373 1.00 78.81 80 GLN A CA 1
ATOM 661 C C . GLN A 1 80 ? 7.720 -5.579 0.930 1.00 78.81 80 GLN A C 1
ATOM 663 O O . GLN A 1 80 ? 6.603 -5.887 0.517 1.00 78.81 80 GLN A O 1
ATOM 668 N N . ILE A 1 81 ? 8.102 -4.308 1.056 1.00 85.56 81 ILE A N 1
ATOM 669 C CA . ILE A 1 81 ? 7.305 -3.189 0.566 1.00 85.56 81 ILE A CA 1
ATOM 670 C C . ILE A 1 81 ? 7.215 -3.278 -0.963 1.00 85.56 81 ILE A C 1
ATOM 672 O O . ILE A 1 81 ? 8.133 -3.790 -1.597 1.00 85.56 81 ILE A O 1
ATOM 676 N N . LEU A 1 82 ? 6.095 -2.847 -1.550 1.00 91.00 82 LEU A N 1
ATOM 677 C CA . LEU A 1 82 ? 5.807 -2.930 -2.993 1.00 91.00 82 LEU A CA 1
ATOM 678 C C . LEU A 1 82 ? 5.596 -4.352 -3.561 1.00 91.00 82 LEU A C 1
ATOM 680 O O . LEU A 1 82 ? 5.255 -4.485 -4.739 1.00 91.00 82 LEU A O 1
ATOM 684 N N . MET A 1 83 ? 5.731 -5.419 -2.760 1.00 90.50 83 MET A N 1
ATOM 685 C CA . MET A 1 83 ? 5.692 -6.813 -3.235 1.00 90.50 83 MET A CA 1
ATOM 686 C C . MET A 1 83 ? 4.422 -7.157 -4.027 1.00 90.50 83 MET A C 1
ATOM 688 O O . MET A 1 83 ? 4.510 -7.870 -5.029 1.00 90.50 83 MET A O 1
ATOM 692 N N . PHE A 1 84 ? 3.248 -6.654 -3.627 1.00 92.94 84 PHE A N 1
ATOM 693 C CA . PHE A 1 84 ? 2.013 -6.911 -4.374 1.00 92.94 84 PHE A CA 1
ATOM 694 C C . PHE A 1 84 ? 2.036 -6.267 -5.764 1.00 92.94 84 PHE A C 1
ATOM 696 O O . PHE A 1 84 ? 1.633 -6.907 -6.733 1.00 92.94 84 PHE A O 1
ATOM 703 N N . HIS A 1 85 ? 2.560 -5.044 -5.893 1.00 94.62 85 HIS A N 1
ATOM 704 C CA . HIS A 1 85 ? 2.684 -4.365 -7.184 1.00 94.62 85 HIS A CA 1
ATOM 705 C C . HIS A 1 85 ? 3.685 -5.067 -8.107 1.00 94.62 85 HIS A C 1
ATOM 707 O O . HIS A 1 85 ? 3.395 -5.248 -9.291 1.00 94.62 85 HIS A O 1
ATOM 713 N N . ILE A 1 86 ? 4.822 -5.502 -7.557 1.00 92.12 86 ILE A N 1
ATOM 714 C CA . ILE A 1 86 ? 5.873 -6.225 -8.288 1.00 92.12 86 ILE A CA 1
ATOM 715 C C . ILE A 1 86 ? 5.331 -7.561 -8.795 1.00 92.12 86 ILE A C 1
ATOM 717 O O . ILE A 1 86 ? 5.344 -7.821 -9.996 1.00 92.12 86 ILE A O 1
ATOM 721 N N . THR A 1 87 ? 4.756 -8.361 -7.895 1.00 92.31 87 THR A N 1
ATOM 722 C CA . THR A 1 87 ? 4.190 -9.675 -8.230 1.00 92.31 87 THR A CA 1
ATOM 723 C C . THR A 1 87 ? 3.083 -9.534 -9.275 1.00 92.31 87 THR A C 1
ATOM 725 O O . THR A 1 87 ? 3.034 -10.284 -10.247 1.00 92.31 87 THR A O 1
ATOM 728 N N . ALA A 1 88 ? 2.195 -8.548 -9.125 1.00 93.88 88 ALA A N 1
ATOM 729 C CA . ALA A 1 88 ? 1.137 -8.320 -10.100 1.00 93.88 88 ALA A CA 1
ATOM 730 C C . ALA A 1 88 ? 1.697 -8.009 -11.498 1.00 93.88 88 ALA A C 1
ATOM 732 O O . ALA A 1 88 ? 1.227 -8.562 -12.489 1.00 93.88 88 ALA A O 1
ATOM 733 N N . ASN A 1 89 ? 2.748 -7.191 -11.577 1.00 94.00 89 ASN A N 1
ATOM 734 C CA . ASN A 1 89 ? 3.413 -6.868 -12.836 1.00 94.00 89 ASN A CA 1
ATOM 735 C C . ASN A 1 89 ? 4.137 -8.065 -13.467 1.00 94.00 89 ASN A C 1
ATOM 737 O O . ASN A 1 89 ? 4.026 -8.272 -14.673 1.00 94.00 89 ASN A O 1
ATOM 741 N N . GLU A 1 90 ? 4.857 -8.855 -12.670 1.00 92.38 90 GLU A N 1
ATOM 742 C CA . GLU A 1 90 ? 5.605 -10.027 -13.146 1.00 92.38 90 GLU A CA 1
ATOM 743 C C . GLU A 1 90 ? 4.697 -11.106 -13.741 1.00 92.38 90 GLU A C 1
ATOM 745 O O . GLU A 1 90 ? 5.034 -11.715 -14.757 1.00 92.38 90 GLU A O 1
ATOM 750 N N . TYR A 1 91 ? 3.532 -11.328 -13.129 1.00 92.25 91 TYR A N 1
ATOM 751 C CA . TYR A 1 91 ? 2.590 -12.369 -13.546 1.00 92.25 91 TYR A CA 1
ATOM 752 C C . TYR A 1 91 ? 1.463 -11.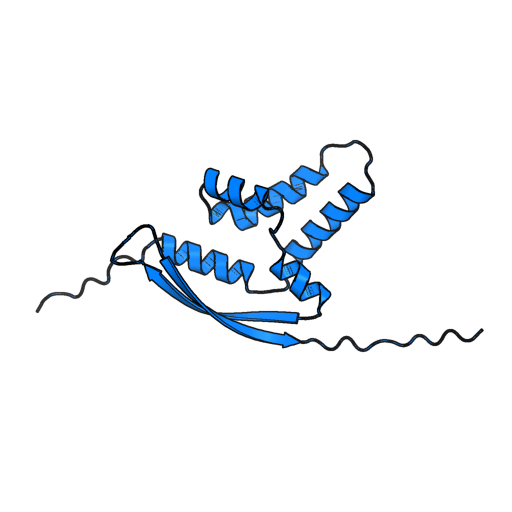858 -14.459 1.00 92.25 91 TYR A C 1
ATOM 754 O O . TYR A 1 91 ? 0.527 -12.606 -14.754 1.00 92.25 91 TYR A O 1
ATOM 762 N N . ASP A 1 92 ? 1.552 -10.609 -14.930 1.00 92.44 92 ASP A N 1
ATOM 763 C CA . ASP A 1 92 ? 0.532 -9.945 -15.754 1.00 92.44 92 ASP A CA 1
ATOM 764 C C . ASP A 1 92 ? -0.870 -9.980 -15.112 1.00 92.44 92 ASP A C 1
ATOM 766 O O . ASP A 1 92 ? -1.902 -10.154 -15.772 1.00 92.44 92 ASP A O 1
ATOM 770 N N . HIS A 1 93 ? -0.911 -9.836 -13.792 1.00 93.00 93 HIS A N 1
ATOM 771 C CA . HIS A 1 93 ? -2.124 -9.766 -12.994 1.00 93.00 93 HIS A CA 1
ATOM 772 C C . HIS A 1 93 ? -2.503 -8.311 -12.741 1.00 93.00 93 HIS A C 1
ATOM 774 O O . HIS A 1 93 ? -1.644 -7.466 -12.529 1.00 93.00 93 HIS A O 1
ATOM 780 N N . GLN A 1 94 ? -3.801 -8.029 -12.715 1.00 95.88 94 GLN A N 1
ATOM 781 C CA . GLN A 1 94 ? -4.353 -6.761 -12.263 1.00 95.88 94 GLN A CA 1
ATOM 782 C C . GLN A 1 94 ? -5.400 -7.035 -11.189 1.00 95.88 94 GLN A C 1
ATOM 784 O O . GLN A 1 94 ? -6.277 -7.883 -11.374 1.00 95.88 94 GLN A O 1
ATOM 789 N N . THR A 1 95 ? -5.320 -6.301 -10.085 1.00 95.75 95 THR A N 1
ATOM 790 C CA . THR A 1 95 ? -6.297 -6.326 -9.002 1.00 95.75 95 THR A CA 1
ATOM 791 C C . THR A 1 95 ? -6.969 -4.969 -8.861 1.00 95.75 95 THR A C 1
ATOM 793 O O . THR A 1 95 ? -6.355 -3.916 -9.043 1.00 95.75 95 THR A O 1
ATOM 796 N N . THR A 1 96 ? -8.259 -4.976 -8.548 1.00 96.75 96 THR A N 1
ATOM 797 C CA . THR A 1 96 ? -9.014 -3.765 -8.232 1.00 96.75 96 THR A CA 1
ATOM 798 C C . THR A 1 96 ? -9.850 -4.001 -6.989 1.00 96.75 96 THR A C 1
ATOM 800 O O . THR A 1 96 ? -10.615 -4.956 -6.913 1.00 96.75 96 THR A O 1
ATOM 803 N N . VAL A 1 97 ? -9.697 -3.131 -6.000 1.00 97.12 97 VAL A N 1
ATOM 804 C CA . VAL A 1 97 ? -10.466 -3.173 -4.762 1.00 97.12 97 VAL A CA 1
ATOM 805 C C . VAL A 1 97 ? -11.849 -2.590 -5.020 1.00 97.12 97 VAL A C 1
ATOM 807 O O . VAL A 1 97 ? -11.979 -1.397 -5.304 1.00 97.12 97 VAL A O 1
ATOM 810 N N . SER A 1 98 ? -12.880 -3.418 -4.885 1.00 95.94 98 SER A N 1
ATOM 811 C CA . SER A 1 98 ? -14.276 -2.999 -5.036 1.00 95.94 98 SER A CA 1
ATOM 812 C C . SER A 1 98 ? -14.880 -2.519 -3.716 1.00 95.94 98 SER A C 1
ATOM 814 O O . SER A 1 98 ? -15.673 -1.577 -3.706 1.00 95.94 98 SER A O 1
ATOM 816 N N . LYS A 1 99 ? -14.479 -3.125 -2.592 1.00 96.12 99 LYS A N 1
ATOM 817 C CA . LYS A 1 99 ? -14.974 -2.796 -1.248 1.00 96.12 99 LYS A CA 1
ATOM 818 C C . LYS A 1 99 ? -13.938 -3.145 -0.176 1.00 96.12 99 LYS A C 1
ATOM 820 O O . LYS A 1 99 ? -13.202 -4.119 -0.324 1.00 96.12 99 LYS A O 1
ATOM 825 N N . ILE A 1 100 ? -13.907 -2.374 0.912 1.00 97.69 100 ILE A N 1
ATOM 826 C CA . ILE A 1 100 ? -13.159 -2.701 2.134 1.00 97.69 100 ILE A CA 1
ATOM 827 C C . ILE A 1 100 ? -14.080 -2.486 3.333 1.00 97.69 100 ILE A C 1
ATOM 829 O O . ILE A 1 100 ? -14.492 -1.356 3.600 1.00 97.69 100 ILE A O 1
ATOM 833 N N . ASP A 1 101 ? -14.345 -3.560 4.066 1.00 96.12 101 ASP A N 1
ATOM 834 C CA . ASP A 1 101 ? -15.019 -3.515 5.362 1.00 96.12 101 ASP A CA 1
ATOM 835 C C . ASP A 1 101 ? -13.956 -3.522 6.465 1.00 96.12 101 ASP A C 1
ATOM 837 O O . ASP A 1 101 ? -13.036 -4.340 6.415 1.00 96.12 101 ASP A O 1
ATOM 841 N N . VAL A 1 102 ? -14.057 -2.615 7.441 1.00 95.44 102 VAL A N 1
ATOM 842 C CA . VAL A 1 102 ? -13.156 -2.552 8.603 1.00 95.44 102 VAL A CA 1
ATOM 843 C C . VAL A 1 102 ? -13.989 -2.413 9.866 1.00 95.44 102 VAL A C 1
ATOM 845 O O . VAL A 1 102 ? -14.865 -1.555 9.944 1.00 95.44 102 VAL A O 1
ATOM 848 N N . GLU A 1 103 ? -13.683 -3.234 10.862 1.00 93.31 103 GLU A N 1
ATOM 849 C CA . GLU A 1 103 ? -14.357 -3.253 12.154 1.00 93.31 103 GLU A CA 1
ATOM 850 C C . GLU A 1 103 ? -13.319 -3.197 13.276 1.00 93.31 103 GLU A C 1
ATOM 852 O O . GLU A 1 103 ? -12.378 -3.993 13.318 1.00 93.31 103 GLU A O 1
ATOM 857 N N . GLN A 1 104 ? -13.484 -2.257 14.204 1.00 92.56 104 GLN A N 1
ATOM 858 C CA . GLN A 1 104 ? -12.671 -2.206 15.415 1.00 92.56 104 GLN A CA 1
ATOM 859 C C . GLN A 1 104 ? -13.092 -3.326 16.372 1.00 92.56 104 GLN A C 1
ATOM 861 O O . GLN A 1 104 ? -14.279 -3.588 16.579 1.00 92.56 104 GLN A O 1
ATOM 866 N N . SER A 1 105 ? -12.113 -3.995 16.977 1.00 90.81 105 SER A N 1
ATOM 867 C CA . SER A 1 105 ? -12.370 -5.028 17.974 1.00 90.81 105 SER A CA 1
ATOM 868 C C . SER A 1 105 ? -12.986 -4.422 19.234 1.00 90.81 105 SER A C 1
ATOM 870 O O . SER A 1 105 ? -12.417 -3.517 19.845 1.00 90.81 105 SER A O 1
ATOM 872 N N . LYS A 1 106 ? -14.120 -4.983 19.668 1.00 88.88 106 LYS A N 1
ATOM 873 C CA . LYS A 1 106 ? -14.805 -4.585 20.909 1.00 88.88 106 LYS A CA 1
ATOM 874 C C . LYS A 1 106 ? -14.011 -4.960 22.163 1.00 88.88 106 LYS A C 1
ATOM 876 O O . LYS A 1 106 ? -14.066 -4.239 23.153 1.00 88.88 106 LYS A O 1
ATOM 881 N N . ASP A 1 107 ? -13.253 -6.055 22.103 1.00 92.12 107 ASP A N 1
ATOM 882 C CA . ASP A 1 107 ? -12.486 -6.579 23.241 1.00 92.12 107 ASP A CA 1
ATOM 883 C C . ASP A 1 107 ? -11.088 -5.957 23.345 1.00 92.12 107 ASP A C 1
ATOM 885 O O . ASP A 1 107 ? -10.447 -5.978 24.394 1.00 92.12 107 ASP A O 1
ATOM 889 N N . THR A 1 108 ? -10.562 -5.435 22.237 1.00 90.19 108 THR A N 1
ATOM 890 C CA . THR A 1 108 ? -9.223 -4.840 22.179 1.00 90.19 108 THR A CA 1
ATOM 891 C C . THR A 1 108 ? -9.249 -3.652 21.221 1.00 90.19 108 THR A C 1
ATOM 893 O O . THR A 1 108 ? -8.934 -3.831 20.048 1.00 90.19 108 THR A O 1
ATOM 896 N N . PRO A 1 109 ? -9.585 -2.435 21.692 1.00 83.44 109 PRO A N 1
ATOM 897 C CA . PRO A 1 109 ? -9.818 -1.268 20.829 1.00 83.44 109 PRO A CA 1
ATOM 898 C C . PRO A 1 109 ? -8.637 -0.864 19.928 1.00 83.44 109 PRO A C 1
ATOM 900 O O . PRO A 1 109 ? -8.802 -0.127 18.963 1.00 83.44 109 PRO A O 1
ATOM 903 N N . THR A 1 110 ? -7.426 -1.352 20.208 1.00 85.31 110 THR A N 1
ATOM 904 C CA . THR A 1 110 ? -6.250 -1.144 19.348 1.00 85.31 110 THR A CA 1
ATOM 905 C C . THR A 1 110 ? -6.206 -2.062 18.124 1.00 85.31 110 THR A C 1
ATOM 907 O O . THR A 1 110 ? -5.342 -1.881 17.268 1.00 85.31 110 THR A O 1
ATOM 910 N N . ASN A 1 111 ? -7.088 -3.059 18.045 1.00 89.94 111 ASN A N 1
ATOM 911 C CA . ASN A 1 111 ? -7.106 -4.066 16.991 1.00 89.94 111 ASN A CA 1
ATOM 912 C C . ASN A 1 111 ? -8.270 -3.823 16.033 1.00 89.94 111 ASN A C 1
ATOM 914 O O . ASN A 1 111 ? -9.374 -3.482 16.452 1.00 89.94 111 ASN A O 1
ATOM 918 N N . TYR A 1 112 ? -8.023 -4.088 14.753 1.00 92.88 112 TYR A N 1
ATOM 919 C CA . TYR A 1 112 ? -9.004 -3.949 13.684 1.00 92.88 112 TYR A CA 1
ATOM 920 C C . TYR A 1 112 ? -9.050 -5.236 12.870 1.00 92.88 112 TYR A C 1
ATOM 922 O O . TYR A 1 112 ? -8.011 -5.825 12.562 1.00 92.88 112 TYR A O 1
ATOM 930 N N . TYR A 1 113 ? -10.256 -5.649 12.508 1.00 95.06 113 TYR A N 1
ATOM 931 C CA . TYR A 1 113 ? -10.514 -6.699 11.537 1.00 95.06 113 TYR A CA 1
ATOM 932 C C . TYR A 1 113 ? -10.889 -6.044 10.216 1.00 95.06 113 TYR A C 1
ATOM 934 O O . TYR A 1 113 ? -11.603 -5.045 10.204 1.00 95.06 113 TYR A O 1
ATOM 942 N N . PHE A 1 114 ? -10.415 -6.590 9.101 1.00 96.31 114 PHE A N 1
ATOM 943 C CA . PHE A 1 114 ? -10.776 -6.076 7.788 1.00 96.31 114 PHE A CA 1
ATOM 944 C C . PHE A 1 114 ? -11.055 -7.201 6.797 1.00 96.31 114 PHE A C 1
ATOM 946 O O . PHE A 1 114 ? -10.447 -8.268 6.857 1.00 96.31 114 PHE A O 1
ATOM 953 N N . THR A 1 115 ? -11.961 -6.927 5.861 1.00 97.75 115 THR A N 1
ATOM 954 C CA . THR A 1 115 ? -12.241 -7.763 4.691 1.00 97.75 115 THR A CA 1
ATOM 955 C C . THR A 1 115 ? -12.124 -6.901 3.439 1.00 97.75 115 THR A C 1
ATOM 957 O O . THR A 1 115 ? -12.852 -5.920 3.290 1.00 97.75 115 THR A O 1
ATOM 960 N N . ALA A 1 116 ? -11.212 -7.261 2.535 1.00 97.12 116 ALA A N 1
ATOM 961 C CA . ALA A 1 116 ? -11.052 -6.603 1.241 1.00 97.12 116 ALA A CA 1
ATOM 962 C C . ALA A 1 116 ? -11.649 -7.473 0.128 1.00 97.12 116 ALA A C 1
ATOM 964 O O . ALA A 1 116 ? -11.319 -8.652 0.005 1.00 97.12 116 ALA A O 1
ATOM 965 N N . TYR A 1 117 ? -12.505 -6.877 -0.697 1.00 97.69 117 TYR A N 1
ATOM 966 C CA . TYR A 1 117 ? -13.107 -7.515 -1.863 1.00 97.69 117 TYR A CA 1
ATOM 967 C C . TYR A 1 117 ? -12.329 -7.063 -3.094 1.00 97.69 117 TYR A C 1
ATOM 969 O O . TYR 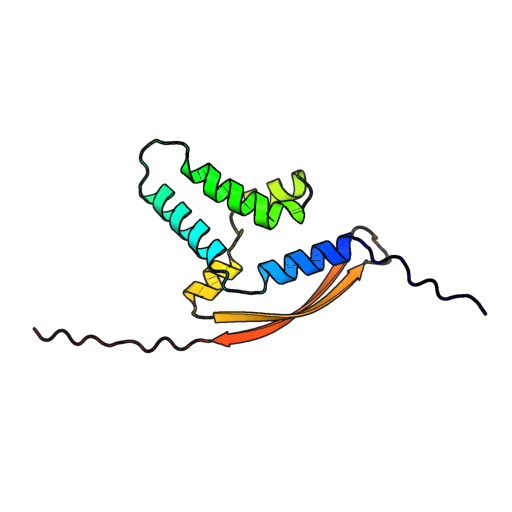A 1 117 ? -12.232 -5.864 -3.372 1.00 97.69 117 TYR A O 1
ATOM 977 N N . ILE A 1 118 ? -11.730 -8.026 -3.791 1.00 96.06 118 ILE A N 1
ATOM 978 C CA . ILE A 1 118 ? -10.762 -7.777 -4.856 1.00 96.06 118 ILE A CA 1
ATOM 979 C C . ILE A 1 118 ? -11.249 -8.444 -6.137 1.00 96.06 118 ILE A C 1
ATOM 981 O O . ILE A 1 118 ? -11.395 -9.665 -6.196 1.00 96.06 118 ILE A O 1
ATOM 985 N N . ASP A 1 119 ? -11.437 -7.636 -7.173 1.00 95.56 119 ASP A N 1
ATOM 986 C CA . ASP A 1 119 ? -11.607 -8.106 -8.539 1.00 95.56 119 ASP A CA 1
ATOM 987 C C . ASP A 1 119 ? -10.234 -8.380 -9.152 1.00 95.56 119 ASP A C 1
ATOM 989 O O . ASP A 1 119 ? -9.307 -7.583 -9.003 1.00 95.56 119 ASP A O 1
ATOM 993 N N . TYR A 1 120 ? -10.101 -9.494 -9.868 1.00 92.38 120 TYR A N 1
ATOM 994 C CA . TYR A 1 120 ? -8.840 -9.939 -10.457 1.00 92.38 120 TYR A CA 1
ATOM 995 C C . TYR A 1 120 ? -8.983 -10.210 -11.956 1.00 92.38 120 TYR A C 1
ATOM 997 O O . TYR A 1 120 ? -9.967 -10.803 -12.406 1.00 92.38 120 TYR A O 1
ATOM 1005 N N . LYS A 1 121 ? -7.976 -9.800 -12.734 1.00 92.94 121 LYS A N 1
ATOM 1006 C CA . LYS A 1 121 ? -7.867 -10.071 -14.172 1.00 92.94 121 LYS A CA 1
ATOM 1007 C C . LYS A 1 121 ? -6.436 -10.463 -14.532 1.00 92.94 121 LYS A C 1
ATOM 1009 O O . LYS A 1 121 ? -5.489 -9.827 -14.081 1.00 92.94 121 LYS A O 1
ATOM 1014 N N . LYS A 1 122 ? -6.287 -11.471 -15.395 1.00 88.12 122 LYS A N 1
ATOM 1015 C CA . LYS A 1 122 ? -5.010 -11.816 -16.033 1.00 88.12 122 LYS A CA 1
ATOM 1016 C C . LYS A 1 122 ? -4.964 -11.218 -17.429 1.00 88.12 122 LYS A C 1
ATOM 1018 O O . LYS A 1 122 ? -5.868 -11.460 -18.228 1.00 88.12 122 LYS A O 1
ATOM 1023 N N . THR A 1 123 ? -3.921 -10.458 -17.727 1.00 76.88 123 THR A N 1
ATOM 1024 C CA . THR A 1 123 ? -3.706 -9.910 -19.065 1.00 76.88 123 THR A CA 1
ATOM 1025 C C . THR A 1 123 ? -2.890 -10.911 -19.873 1.00 76.88 123 THR A C 1
ATOM 1027 O O . THR A 1 123 ? -1.750 -11.210 -19.535 1.00 76.88 123 THR A O 1
ATOM 1030 N N . GLU A 1 124 ? -3.445 -11.451 -20.956 1.00 69.50 124 GLU A N 1
ATOM 1031 C CA . GLU A 1 124 ? -2.651 -12.266 -21.877 1.00 69.50 124 GLU A CA 1
ATOM 1032 C C . GLU A 1 124 ? -1.744 -11.360 -22.721 1.00 69.50 124 GLU A C 1
ATOM 1034 O O . GLU A 1 124 ? -2.191 -10.720 -23.677 1.00 69.50 124 GLU A O 1
ATOM 1039 N N . LYS A 1 125 ? -0.443 -11.302 -22.410 1.00 56.78 125 LYS A N 1
ATOM 1040 C CA . LYS A 1 125 ? 0.536 -10.738 -23.348 1.00 56.78 125 LYS A CA 1
ATOM 1041 C C . LYS A 1 125 ? 0.638 -11.663 -24.566 1.00 56.78 125 LYS A C 1
ATOM 1043 O O . LYS A 1 125 ? 1.164 -12.773 -24.480 1.00 56.78 125 LYS A O 1
ATO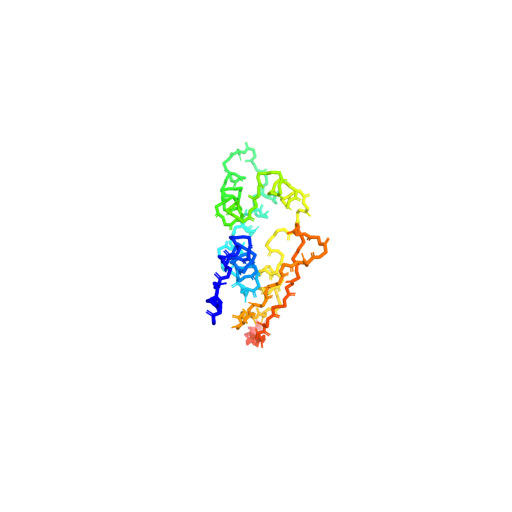M 1048 N N . LYS A 1 126 ? 0.168 -11.204 -25.734 1.00 43.78 126 LYS A N 1
ATOM 1049 C CA . LYS A 1 126 ? 0.450 -11.858 -27.024 1.00 43.78 126 LYS A CA 1
ATOM 1050 C C . LYS A 1 126 ? 1.968 -11.970 -27.194 1.00 43.78 126 LYS A C 1
ATOM 1052 O O . LYS A 1 126 ? 2.650 -10.974 -27.419 1.00 43.78 126 LYS A O 1
ATOM 1057 N N . LYS A 1 127 ? 2.491 -13.193 -27.114 1.00 44.00 127 LYS A N 1
ATOM 1058 C CA . LYS A 1 127 ? 3.886 -13.521 -27.415 1.00 44.00 127 LYS A CA 1
ATOM 1059 C C . LYS A 1 127 ? 4.129 -13.237 -28.904 1.00 44.00 127 LYS A C 1
ATOM 1061 O O . LYS A 1 127 ? 3.745 -14.038 -29.755 1.00 44.00 127 LYS A O 1
ATOM 1066 N N . LEU A 1 128 ? 4.716 -12.087 -29.238 1.00 41.88 128 LEU A N 1
ATOM 1067 C CA . LEU A 1 128 ? 5.242 -11.834 -30.581 1.00 41.88 128 LEU A CA 1
ATOM 1068 C C . LEU A 1 128 ? 6.421 -12.789 -30.787 1.00 41.88 128 LEU A C 1
ATOM 1070 O O . LEU A 1 128 ? 7.542 -12.519 -30.368 1.00 41.88 128 LEU A O 1
ATOM 1074 N N . MET A 1 129 ? 6.153 -13.953 -31.383 1.00 37.97 129 MET A N 1
ATOM 1075 C CA . MET A 1 129 ? 7.205 -14.834 -31.871 1.00 37.97 129 MET A CA 1
ATOM 1076 C C . MET A 1 129 ? 7.893 -14.139 -33.046 1.00 37.97 129 MET A C 1
ATOM 1078 O O . MET A 1 129 ? 7.433 -14.225 -34.184 1.00 37.97 129 MET A O 1
ATOM 1082 N N . GLN A 1 130 ? 8.992 -13.439 -32.780 1.00 40.84 130 GLN A N 1
ATOM 1083 C CA . GLN A 1 130 ? 9.899 -13.018 -33.835 1.00 40.84 130 GLN A CA 1
ATOM 1084 C C . GLN A 1 130 ? 10.682 -14.262 -34.270 1.00 40.84 130 GLN A C 1
ATOM 1086 O O . GLN A 1 130 ? 11.597 -14.719 -33.589 1.00 40.84 130 GLN A O 1
ATOM 1091 N N . LYS A 1 131 ? 10.256 -14.881 -35.376 1.00 40.44 131 LYS A N 1
ATOM 1092 C CA . LYS A 1 131 ? 11.060 -15.891 -36.067 1.00 40.44 131 LYS A CA 1
ATOM 1093 C C . LYS A 1 131 ? 12.255 -15.173 -36.693 1.00 40.44 131 LYS A C 1
ATOM 1095 O O . LYS A 1 131 ? 12.104 -14.575 -37.753 1.00 40.44 131 LYS A O 1
ATOM 1100 N N . SER A 1 132 ? 13.423 -15.245 -36.065 1.00 44.31 132 SER A N 1
ATOM 1101 C CA . SER A 1 132 ? 14.677 -15.029 -36.787 1.00 44.31 132 SER A CA 1
ATOM 1102 C C . SER A 1 132 ? 14.984 -16.307 -37.563 1.00 44.31 132 SER A C 1
ATOM 1104 O O . SER A 1 132 ? 15.204 -17.360 -36.965 1.00 44.31 132 SER A O 1
ATOM 1106 N N . GLN A 1 133 ? 14.910 -16.234 -38.891 1.00 40.91 133 GLN A N 1
ATOM 1107 C CA . GLN A 1 133 ? 15.501 -17.245 -39.765 1.00 40.91 133 GLN A CA 1
ATOM 1108 C C . GLN A 1 133 ? 17.017 -17.025 -39.792 1.00 40.91 133 GLN A C 1
ATOM 1110 O O . GLN A 1 133 ? 17.464 -15.880 -39.874 1.00 40.91 133 GLN A O 1
ATOM 1115 N N . VAL A 1 134 ? 17.762 -18.124 -39.661 1.00 54.59 134 VAL A N 1
ATOM 1116 C CA . VAL A 1 134 ? 19.209 -18.209 -39.912 1.00 54.59 134 VAL A CA 1
ATOM 1117 C C . VAL A 1 134 ? 19.435 -18.340 -41.412 1.00 54.59 134 VAL A C 1
ATOM 1119 O O . VAL A 1 134 ? 18.621 -19.058 -42.041 1.00 54.59 134 VAL A O 1
#

pLDDT: mean 81.88, std 18.35, range [37.88, 97.75]

Sequence (134 aa):
MGCTQEEPQDKNIELIQAFLKYELNTPNKEAIQAQNEWYEWIEGQQGSIPFSKEYDAYLKDNYGPYFSESGYKKLISRNQILMFHITANEYDHQTTVSKIDVEQSKDTPTNYYFTAYIDYKKTEKKKLMQKSQV

Radius of gyration: 20.13 Å; chains: 1; bounding box: 66×29×63 Å

Foldseek 3Di:
DDPPDPPPDPVLQVLVVLLCQVLQQAQDPVLQVLVVVVVCCVVVDDDDPDSVVVSVVVLCVRPVVSDDPVRSVVVVVVVCPSVSRNVCVVQQKGKHWPDKDKDADPVDRVDIDMDTDIDMDHDDDDPPPPDDDD

Secondary structure (DSSP, 8-state):
-----PPPPPHHHHHHHHHHHHHHS---HHHHHHHHHHHHHHHT--S-SSHHHHHHHHHHHHHGGGS-HHHHHHHHTTS-TTHHHHHHHHTTEEEEEEEEEEEE-SS-TT-EEEEEEEEEEE------------